Protein AF-A0AAW9AAR2-F1 (afdb_monomer)

Nearest PDB structures (foldseek):
  4bas-assembly1_A  TM=3.003E-01  e=4.298E+00  Trypanosoma brucei brucei TREU927
  6pta-assembly2_B  TM=2.813E-01  e=3.143E+00  Candida albicans SC5314

Sequence (143 aa):
MLFNKYKERLMKEKKIKGCTSINALRRKYEEEVDVLFNRIKKEGFLLPTANNSNIDVIHVYIDRNGNYLYTANGNHRLAFAKVLGIEKIPVKVRARHTNWEEIREDIWTMSKYEVKRLDRKLIEHPDLEDIIKYKMLKEGSIT

Solvent-accessible surface area (backbone atoms only — not comparable to full-atom values): 8617 Å² total; per-residue (Å²): 111,74,66,57,58,48,48,60,42,42,76,74,39,72,57,51,100,90,26,74,44,69,66,56,44,49,51,51,41,55,66,50,52,49,47,48,48,54,46,37,72,74,72,43,83,71,74,60,40,96,92,41,66,83,46,75,65,31,44,31,31,31,39,64,83,66,48,78,42,80,55,100,52,44,65,66,59,55,51,47,32,61,75,71,68,54,90,77,78,77,66,41,80,77,49,63,28,67,65,34,49,50,53,52,53,53,60,67,72,49,52,55,75,55,60,72,68,50,58,65,71,57,71,71,28,79,89,43,42,67,59,53,50,49,41,62,56,64,80,68,74,86,128

Mean predicted aligned error: 6.86 Å

pLDDT: mean 88.41, std 10.29, range [39.19, 98.31]

Organism: NCBI:txid633404

Foldseek 3Di:
DVLVVVVVVLVVVCDDPRDNDSVVVVVCCVVPLVVVLVCCLVPNQDDQDPVRNVRDFFEWEQELVRDTDGDDPCPSVVVSCVVSVPPDGDYDHPYYDPNVVVVLVVLLPDALVVLVVDDPCQLPRPVNVVSNVVRVPPVVPDD

Radius of gyration: 21.19 Å; Cα contacts (8 Å, |Δi|>4): 123; chains: 1; bounding box: 47×31×58 Å

Secondary structure (DSSP, 8-state):
-HHHHHHHHHHHSS-BTTBSSHHHHHHHIIIIIIHHHHHHHHH-PPPPBTTBTT---EEEEE-TTSPEEE-SS-HHHHHHHHHHT-S---EEEEEE-HHHHHHHHHHHHS-HHHHTTS-HHHHT-GGGHHHHHHHHHHTT---

Structure (mmCIF, N/CA/C/O backbone):
data_AF-A0AAW9AAR2-F1
#
_entry.id   AF-A0AAW9AAR2-F1
#
loop_
_atom_site.group_PDB
_atom_site.id
_atom_site.type_symbol
_atom_site.label_atom_id
_atom_site.label_alt_id
_atom_site.label_comp_id
_atom_site.label_asym_id
_atom_site.label_entity_id
_atom_site.la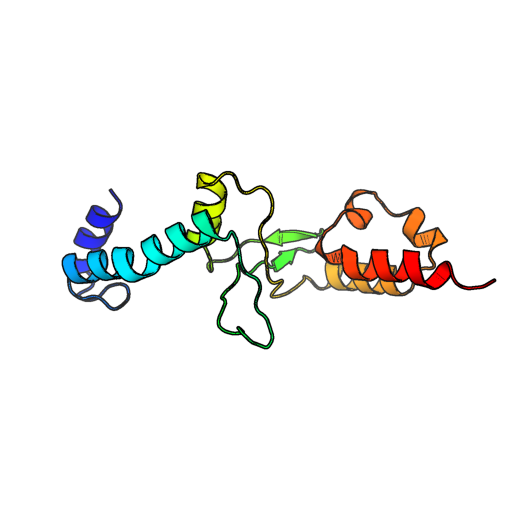bel_seq_id
_atom_site.pdbx_PDB_ins_code
_atom_site.Cartn_x
_atom_site.Cartn_y
_atom_site.Cartn_z
_atom_site.occupancy
_atom_site.B_iso_or_equiv
_atom_site.auth_seq_id
_atom_site.auth_comp_id
_atom_site.auth_asym_id
_atom_site.auth_atom_id
_atom_site.pdbx_PDB_model_num
ATOM 1 N N . MET A 1 1 ? -24.481 -5.970 14.264 1.00 59.41 1 MET A N 1
ATOM 2 C CA . MET A 1 1 ? -23.713 -4.699 14.277 1.00 59.41 1 MET A CA 1
ATOM 3 C C . MET A 1 1 ? -22.371 -4.874 14.991 1.00 59.41 1 MET A C 1
ATOM 5 O O . MET A 1 1 ? -22.315 -5.629 15.954 1.00 59.41 1 MET A O 1
ATOM 9 N N . LEU A 1 2 ? -21.306 -4.194 14.538 1.00 74.75 2 LEU A N 1
ATOM 10 C CA . LEU A 1 2 ? -19.925 -4.293 15.062 1.00 74.75 2 LEU A CA 1
ATOM 11 C C . LEU A 1 2 ? -19.832 -4.120 16.592 1.00 74.75 2 LEU A C 1
ATOM 13 O O . LEU A 1 2 ? -19.197 -4.926 17.269 1.00 74.75 2 LEU A O 1
ATOM 17 N N . PHE A 1 3 ? -20.526 -3.125 17.149 1.00 79.94 3 PHE A N 1
ATOM 18 C CA . PHE A 1 3 ? -20.529 -2.867 18.593 1.00 79.94 3 PHE A CA 1
ATOM 19 C C . PHE A 1 3 ? -21.194 -3.977 19.423 1.00 79.94 3 PHE A C 1
ATOM 21 O O . PHE A 1 3 ? -20.797 -4.179 20.568 1.00 79.94 3 PHE A O 1
ATOM 28 N N . ASN A 1 4 ? -22.119 -4.761 18.856 1.00 81.50 4 ASN A N 1
ATOM 29 C CA . ASN A 1 4 ? -22.702 -5.911 19.562 1.00 81.50 4 ASN A CA 1
ATOM 30 C C . ASN A 1 4 ? -21.650 -7.009 19.767 1.00 81.50 4 ASN A C 1
ATOM 32 O O . ASN A 1 4 ? -21.501 -7.509 20.878 1.00 81.50 4 ASN A O 1
ATOM 36 N N . LYS A 1 5 ? -20.826 -7.281 18.743 1.00 83.19 5 LYS A N 1
ATOM 37 C CA . LYS A 1 5 ? -19.689 -8.212 18.858 1.00 83.19 5 LYS A CA 1
ATOM 38 C C . LYS A 1 5 ? -18.663 -7.734 19.891 1.00 83.19 5 LYS A C 1
ATOM 40 O O . LYS A 1 5 ? -18.114 -8.541 20.635 1.00 83.19 5 LYS A O 1
ATOM 45 N N . TYR A 1 6 ? -18.405 -6.425 19.975 1.00 84.69 6 TYR A N 1
ATOM 46 C CA . TYR A 1 6 ? -17.515 -5.886 21.011 1.00 84.69 6 TYR A CA 1
ATOM 47 C C . TYR A 1 6 ? -18.113 -5.950 22.412 1.00 84.69 6 TYR A C 1
ATOM 49 O O . TYR A 1 6 ? -17.370 -6.196 23.356 1.00 84.69 6 TYR A O 1
ATOM 57 N N . LYS A 1 7 ? -19.431 -5.780 22.560 1.00 82.88 7 LYS A N 1
ATOM 58 C CA . LYS A 1 7 ? -20.120 -5.947 23.844 1.00 82.88 7 LYS A CA 1
ATOM 59 C C . LYS A 1 7 ? -19.995 -7.387 24.348 1.00 82.88 7 LYS A C 1
ATOM 61 O O . LYS A 1 7 ? -19.612 -7.591 25.493 1.00 82.88 7 LYS A O 1
ATOM 66 N N . GLU A 1 8 ? -20.238 -8.369 23.481 1.00 84.75 8 GLU A N 1
ATOM 67 C CA . GLU A 1 8 ? -20.057 -9.794 23.795 1.00 84.75 8 GLU A CA 1
ATOM 68 C C . GLU A 1 8 ? -18.623 -10.117 24.205 1.00 84.75 8 GLU A C 1
ATOM 70 O O . GLU A 1 8 ? -18.397 -10.808 25.198 1.00 84.75 8 GLU A O 1
ATOM 75 N N . ARG A 1 9 ? -17.640 -9.590 23.468 1.00 83.88 9 ARG A N 1
ATOM 76 C CA . ARG A 1 9 ? -16.242 -9.801 23.826 1.00 83.88 9 ARG A CA 1
ATOM 77 C C . ARG A 1 9 ? -15.861 -9.076 25.113 1.00 83.88 9 ARG A C 1
ATOM 79 O O . ARG A 1 9 ? -15.135 -9.671 25.885 1.00 83.88 9 ARG A O 1
ATOM 86 N N . LEU A 1 10 ? -16.336 -7.857 25.386 1.00 85.50 10 LEU A N 1
ATOM 87 C CA . LEU A 1 10 ? -16.020 -7.125 26.628 1.00 85.50 10 LEU A CA 1
ATOM 88 C C . LEU A 1 10 ? -16.528 -7.858 27.877 1.00 85.50 10 LEU A C 1
ATOM 90 O O . LEU A 1 10 ? -15.924 -7.761 28.941 1.00 85.50 10 LEU A O 1
ATOM 94 N N . MET A 1 11 ? -17.626 -8.609 27.743 1.00 80.19 11 MET A N 1
ATOM 95 C CA . MET A 1 11 ? -18.123 -9.472 28.818 1.00 80.19 11 MET A CA 1
ATOM 96 C C . MET A 1 11 ? -17.195 -10.666 29.094 1.00 80.19 11 MET A C 1
ATOM 98 O O . MET A 1 11 ? -17.160 -11.152 30.219 1.00 80.19 11 MET A O 1
ATOM 102 N N . LYS A 1 12 ? -16.429 -11.127 28.095 1.00 84.50 12 LYS A N 1
ATOM 103 C CA . LYS A 1 12 ? -15.468 -12.241 28.218 1.00 84.50 12 LYS A CA 1
ATOM 104 C C . LYS A 1 12 ? -14.060 -11.754 28.574 1.00 84.50 12 LYS A C 1
ATOM 106 O O . LYS A 1 12 ? -13.425 -12.231 29.506 1.00 84.50 12 LYS A O 1
ATOM 111 N N . GLU A 1 13 ? -13.581 -10.784 27.814 1.00 75.62 13 GLU A N 1
ATOM 112 C CA . GLU A 1 13 ? -12.292 -10.122 27.909 1.00 75.62 13 GLU A CA 1
ATOM 113 C C . GLU A 1 13 ? -12.541 -8.770 28.591 1.00 75.62 13 GLU A C 1
ATOM 115 O O . GLU A 1 13 ? -12.977 -7.824 27.940 1.00 75.62 13 GLU A O 1
ATOM 120 N N . LYS A 1 14 ? -12.263 -8.653 29.900 1.00 78.69 14 LYS A N 1
ATOM 121 C CA . LYS A 1 14 ? -12.479 -7.435 30.724 1.00 78.69 14 LYS A CA 1
ATOM 122 C C . LYS A 1 14 ? -11.886 -6.129 30.139 1.00 78.69 14 LYS A C 1
ATOM 124 O O . LYS A 1 14 ? -12.092 -5.051 30.695 1.00 78.69 14 LYS A O 1
ATOM 129 N N . LYS A 1 15 ? -11.114 -6.208 29.049 1.00 84.12 15 LYS A N 1
ATOM 130 C CA . LYS A 1 15 ? -10.505 -5.095 28.321 1.00 84.12 15 LYS A CA 1
ATOM 131 C C . LYS A 1 15 ? -10.367 -5.437 26.834 1.00 84.12 15 LYS A C 1
ATOM 133 O O . LYS A 1 15 ? -9.822 -6.480 26.492 1.00 84.12 15 LYS A O 1
ATOM 138 N N . ILE A 1 16 ? -10.770 -4.523 25.950 1.00 82.56 16 ILE A N 1
ATOM 139 C CA . ILE A 1 16 ? -10.655 -4.662 24.488 1.00 82.56 16 ILE A CA 1
ATOM 140 C C . ILE A 1 16 ? -10.136 -3.371 23.877 1.00 82.56 16 ILE A C 1
ATOM 142 O O . ILE A 1 16 ? -10.667 -2.298 24.146 1.00 82.56 16 ILE A O 1
ATOM 146 N N . LYS A 1 17 ? -9.109 -3.464 23.018 1.00 78.19 17 LYS A N 1
ATOM 147 C CA . LYS A 1 17 ? -8.529 -2.311 22.289 1.00 78.19 17 LYS A CA 1
ATOM 148 C C . LYS A 1 17 ? -8.136 -1.131 23.203 1.00 78.19 17 LYS A C 1
ATOM 150 O O . LYS A 1 17 ? -8.116 0.021 22.769 1.00 78.19 17 LYS A O 1
ATOM 155 N N . GLY A 1 18 ? -7.802 -1.435 24.460 1.00 82.00 18 GLY A N 1
ATOM 156 C CA . GLY A 1 18 ? -7.459 -0.458 25.496 1.00 82.00 18 GLY A CA 1
ATOM 157 C C . GLY A 1 18 ? -8.637 0.006 26.359 1.00 82.00 18 GLY A C 1
ATOM 158 O O . GLY A 1 18 ? -8.400 0.562 27.425 1.00 82.00 18 GLY A O 1
ATOM 159 N N . CYS A 1 19 ? -9.878 -0.271 25.961 1.00 85.88 19 CYS A N 1
ATOM 160 C CA . CYS A 1 19 ? -11.093 0.181 26.634 1.00 85.88 19 CYS A CA 1
ATOM 161 C C . CYS A 1 19 ? -11.699 -0.924 27.513 1.00 85.88 19 CYS A C 1
ATOM 163 O O . CYS A 1 19 ? -11.663 -2.101 27.159 1.00 85.88 19 CYS A O 1
ATOM 165 N N . THR A 1 20 ? -12.297 -0.539 28.639 1.00 87.69 20 THR A N 1
ATOM 166 C CA . THR A 1 20 ? -12.988 -1.444 29.581 1.00 87.69 20 THR A CA 1
ATOM 167 C C . THR A 1 20 ? -14.511 -1.354 29.491 1.00 87.69 20 THR A C 1
ATOM 169 O O . THR A 1 20 ? -15.217 -2.134 30.120 1.00 87.69 20 THR A O 1
ATOM 172 N N . SER A 1 21 ? -15.044 -0.417 28.703 1.00 88.44 21 SER A N 1
ATOM 173 C CA . SER A 1 21 ? -16.483 -0.242 28.513 1.00 88.44 21 SER A CA 1
ATOM 174 C C . SER A 1 21 ? -16.831 0.031 27.056 1.00 88.44 21 SER A C 1
ATOM 176 O O . SER A 1 21 ? -16.018 0.540 26.278 1.00 88.44 21 SER A O 1
ATOM 178 N N . ILE A 1 22 ? -18.078 -0.276 26.693 1.00 87.12 22 ILE A N 1
ATOM 179 C CA . ILE A 1 22 ? -18.591 -0.032 25.343 1.00 87.12 22 ILE A CA 1
ATOM 180 C C . ILE A 1 22 ? -18.654 1.466 25.017 1.00 87.12 22 ILE A C 1
ATOM 182 O O . ILE A 1 22 ? -18.389 1.853 23.885 1.00 87.12 22 ILE A O 1
ATOM 186 N N . ASN A 1 23 ? -18.946 2.311 26.012 1.00 88.75 23 ASN A N 1
ATOM 187 C CA . ASN A 1 23 ? -18.990 3.764 25.842 1.00 88.75 23 ASN A CA 1
ATOM 188 C C . ASN A 1 23 ? -17.589 4.340 25.616 1.00 88.75 23 ASN A C 1
ATOM 190 O O . ASN A 1 23 ? -17.416 5.175 24.735 1.00 88.75 23 ASN A O 1
ATOM 194 N N . ALA A 1 24 ? -16.580 3.855 26.350 1.00 87.88 24 ALA A N 1
ATOM 195 C CA . ALA A 1 24 ? -15.194 4.255 26.117 1.00 87.88 24 ALA A CA 1
ATOM 196 C C . ALA A 1 24 ? -14.711 3.820 24.726 1.00 87.88 24 ALA A C 1
ATOM 198 O O . ALA A 1 24 ? -14.041 4.591 24.047 1.00 87.88 24 ALA A O 1
ATOM 199 N N . LEU A 1 25 ? -15.093 2.615 24.286 1.00 87.69 25 LEU A N 1
ATOM 200 C CA . LEU A 1 25 ? -14.774 2.141 22.943 1.00 87.69 25 LEU A CA 1
ATOM 201 C C . LEU A 1 25 ? -15.456 2.991 21.866 1.00 87.69 25 LEU A C 1
ATOM 203 O O . LEU A 1 25 ? -14.812 3.339 20.887 1.00 87.69 25 LEU A O 1
ATOM 207 N N . ARG A 1 26 ? -16.735 3.341 22.042 1.00 88.69 26 ARG A N 1
ATOM 208 C CA . ARG A 1 26 ? -17.471 4.186 21.092 1.00 88.69 26 ARG A CA 1
ATOM 209 C C . ARG A 1 26 ? -16.817 5.556 20.937 1.00 88.69 26 ARG A C 1
ATOM 211 O O . ARG A 1 26 ? -16.479 5.921 19.821 1.00 88.69 26 ARG A O 1
ATOM 218 N N . ARG A 1 27 ? -16.545 6.234 22.055 1.00 90.25 27 ARG A N 1
ATOM 219 C CA . ARG A 1 27 ? -15.868 7.536 22.063 1.00 90.25 27 ARG A CA 1
ATOM 220 C C . ARG A 1 27 ? -14.515 7.482 21.354 1.00 90.25 27 ARG A C 1
ATOM 222 O O . ARG A 1 27 ? -14.226 8.332 20.530 1.00 90.25 27 ARG A O 1
ATOM 229 N N . LYS A 1 28 ? -13.728 6.426 21.587 1.00 87.94 28 LYS A N 1
ATOM 230 C CA . LYS A 1 28 ? -12.464 6.216 20.868 1.00 87.94 28 LYS A CA 1
ATOM 231 C C . LYS A 1 28 ? -12.657 6.127 19.347 1.00 87.94 28 LYS A C 1
ATOM 233 O O . LYS A 1 28 ? -11.849 6.655 18.596 1.00 87.94 28 LYS A O 1
ATOM 238 N N . TYR A 1 29 ? -13.705 5.448 18.881 1.00 89.62 29 TYR A N 1
ATOM 239 C CA . TYR A 1 29 ? -14.009 5.380 17.448 1.00 89.62 29 TYR A CA 1
ATOM 240 C C . TYR A 1 29 ? -14.432 6.745 16.890 1.00 89.62 29 TYR A C 1
ATOM 242 O O . TYR A 1 29 ? -13.936 7.134 15.839 1.00 89.62 29 TYR A O 1
ATOM 250 N N . GLU A 1 30 ? -15.278 7.484 17.602 1.00 90.31 30 GLU A N 1
ATOM 251 C CA . GLU A 1 30 ? -15.698 8.834 17.201 1.00 90.31 30 GLU A CA 1
ATOM 252 C C . GLU A 1 30 ? -14.494 9.798 17.131 1.00 90.31 30 GLU A C 1
ATOM 254 O O . GLU A 1 30 ? -14.332 10.538 16.163 1.00 90.31 30 GLU A O 1
ATOM 259 N N . GLU A 1 31 ? -13.593 9.746 18.114 1.00 91.50 31 GLU A N 1
ATOM 260 C CA . GLU A 1 31 ? -12.437 10.648 18.215 1.00 91.50 31 GLU A CA 1
ATOM 261 C C . GLU A 1 31 ? -11.277 10.275 17.275 1.00 91.50 31 GLU A C 1
ATOM 263 O O . GLU A 1 31 ? -10.558 11.157 16.809 1.00 91.50 31 GLU A O 1
ATOM 268 N N . GLU A 1 32 ? -11.072 8.989 16.972 1.00 89.75 32 GLU A N 1
ATOM 269 C CA . GLU A 1 32 ? -9.950 8.542 16.132 1.00 89.75 32 GLU A CA 1
ATOM 270 C C . GLU A 1 32 ? -10.391 8.178 14.707 1.00 89.75 32 GLU A C 1
ATOM 272 O O . GLU A 1 32 ? -9.803 8.630 13.722 1.00 89.75 32 GLU A O 1
ATOM 277 N N . VAL A 1 33 ? -11.413 7.330 14.580 1.00 90.50 33 VAL A N 1
ATOM 278 C CA . 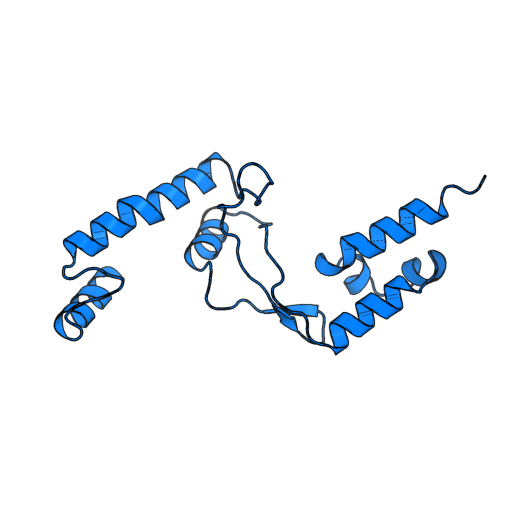VAL A 1 33 ? -11.802 6.697 13.311 1.00 90.50 33 VAL A CA 1
ATOM 279 C C . VAL A 1 33 ? -12.630 7.658 12.461 1.00 90.50 33 VAL A C 1
ATOM 281 O O . VAL A 1 33 ? -12.322 7.822 11.278 1.00 90.50 33 VAL A O 1
ATOM 284 N N . ASP A 1 34 ? -13.615 8.340 13.048 1.00 93.06 34 ASP A N 1
ATOM 285 C CA . ASP A 1 34 ? -14.470 9.280 12.310 1.00 93.06 34 ASP A CA 1
ATOM 286 C C . ASP A 1 34 ? -13.715 10.564 11.951 1.00 93.06 34 ASP A C 1
ATOM 288 O O . ASP A 1 34 ? -13.839 11.072 10.833 1.00 93.06 34 ASP A O 1
ATOM 292 N N . VAL A 1 35 ? -12.859 11.061 12.850 1.00 92.94 35 VAL A N 1
ATOM 293 C CA . VAL A 1 35 ? -11.950 12.180 12.552 1.00 92.94 35 VAL A CA 1
ATOM 294 C C . VAL A 1 35 ? -11.031 11.831 11.380 1.00 92.94 35 VAL A C 1
ATOM 296 O O . VAL A 1 35 ? -10.896 12.623 10.443 1.00 92.94 35 VAL A O 1
ATOM 299 N N . LEU A 1 36 ? -10.443 10.628 11.373 1.00 92.00 36 LEU A N 1
ATOM 300 C CA . LEU A 1 36 ? -9.610 10.168 10.262 1.00 92.00 36 LEU A CA 1
ATOM 301 C C . LEU A 1 36 ? -10.403 10.054 8.954 1.00 92.00 36 LEU A C 1
ATOM 303 O O . LEU A 1 36 ? -9.900 10.469 7.908 1.00 92.00 36 LEU A O 1
ATOM 307 N N . PHE A 1 37 ? -11.622 9.510 9.000 1.00 94.81 37 PHE A N 1
ATOM 308 C CA . PHE A 1 37 ? -12.496 9.411 7.832 1.00 94.81 37 PHE A CA 1
ATOM 309 C C . PHE A 1 37 ? -12.810 10.790 7.250 1.00 94.81 37 PHE A C 1
ATOM 311 O O . PHE A 1 37 ? -12.616 11.006 6.056 1.00 94.81 37 PHE A O 1
ATOM 318 N N . ASN A 1 38 ? -13.237 11.737 8.088 1.00 95.25 38 ASN A N 1
ATOM 319 C CA . ASN A 1 38 ? -13.580 13.088 7.651 1.00 95.25 38 ASN A CA 1
ATOM 320 C C . ASN A 1 38 ? -12.371 13.829 7.077 1.00 95.25 38 ASN A C 1
ATOM 322 O O . ASN A 1 38 ? -12.503 14.521 6.066 1.00 95.25 38 ASN A O 1
ATOM 326 N N . ARG A 1 39 ? -11.181 13.633 7.658 1.00 93.00 39 ARG A N 1
ATOM 327 C CA . ARG A 1 39 ? -9.941 14.170 7.093 1.00 93.00 39 ARG A CA 1
ATOM 328 C C . ARG A 1 39 ? -9.657 13.585 5.711 1.00 93.00 39 ARG A C 1
ATOM 330 O O . ARG A 1 39 ? -9.463 14.349 4.777 1.00 93.00 39 ARG A O 1
ATOM 337 N N . ILE A 1 40 ? -9.698 12.258 5.551 1.00 93.62 40 ILE A N 1
ATOM 338 C CA . ILE A 1 40 ? -9.463 11.609 4.246 1.00 93.62 40 ILE A CA 1
ATOM 339 C C . ILE A 1 40 ? -10.528 12.015 3.222 1.00 93.62 40 ILE A C 1
ATOM 341 O O . ILE A 1 40 ? -10.213 12.220 2.056 1.00 93.62 40 ILE A O 1
ATOM 345 N N . LYS A 1 41 ? -11.781 12.190 3.646 1.00 95.38 41 LYS A N 1
ATOM 346 C CA . LYS A 1 41 ? -12.861 12.681 2.786 1.00 95.38 41 LYS A CA 1
ATOM 347 C C . LYS A 1 41 ? -12.599 14.100 2.272 1.00 95.38 41 LYS A C 1
ATOM 349 O O . LYS A 1 41 ? -12.937 14.393 1.132 1.00 95.38 41 LYS A O 1
ATOM 354 N N . LYS A 1 42 ? -12.038 14.977 3.108 1.00 94.56 42 LYS A N 1
ATOM 355 C CA . LYS A 1 42 ? -11.788 16.385 2.769 1.00 94.56 42 LYS A CA 1
ATOM 356 C C . LYS A 1 42 ? -10.479 16.592 2.002 1.00 94.56 42 LYS A C 1
ATOM 358 O O . LYS A 1 42 ? -10.441 17.384 1.070 1.00 94.56 42 LYS A O 1
ATOM 363 N N . GLU A 1 43 ? -9.416 15.921 2.425 1.00 91.00 43 GLU A N 1
ATOM 364 C CA . GLU A 1 43 ? -8.033 16.191 1.999 1.00 91.00 43 GLU A CA 1
ATOM 365 C C . GLU A 1 43 ? -7.430 15.047 1.172 1.00 91.00 43 GLU A C 1
ATOM 367 O O . GLU A 1 43 ? -6.337 15.179 0.628 1.00 91.00 43 GLU A O 1
ATOM 372 N N . GLY A 1 44 ? -8.122 13.911 1.073 1.00 91.12 44 GLY A N 1
ATOM 373 C CA . GLY A 1 44 ? -7.577 12.695 0.488 1.00 91.12 44 GLY A CA 1
ATOM 374 C C . GLY A 1 44 ? -6.559 12.006 1.399 1.00 91.12 44 GLY A C 1
ATOM 375 O O . GLY A 1 44 ? -6.477 12.228 2.611 1.00 91.12 44 GLY A O 1
ATOM 376 N N . PHE A 1 45 ? -5.777 11.107 0.807 1.00 90.94 45 PHE A N 1
ATOM 377 C CA . PHE A 1 45 ? -4.693 10.441 1.514 1.00 90.94 45 PHE A CA 1
ATOM 378 C C . PHE A 1 45 ? -3.425 11.287 1.489 1.00 90.94 45 PHE A C 1
ATOM 380 O O . PHE A 1 45 ? -2.873 11.561 0.428 1.00 90.94 45 PHE A O 1
ATOM 387 N N . LEU A 1 46 ? -2.921 11.618 2.673 1.00 85.69 46 LEU A N 1
ATOM 388 C CA . LEU A 1 46 ? -1.636 12.288 2.822 1.00 85.69 46 LEU A CA 1
ATOM 389 C C . LEU A 1 46 ? -0.486 11.271 2.820 1.00 85.69 46 LEU A C 1
ATOM 391 O O . LEU A 1 46 ? -0.636 10.141 3.295 1.00 85.69 46 LEU A O 1
ATOM 395 N N . LEU A 1 47 ? 0.668 11.701 2.311 1.00 83.38 47 LEU A N 1
ATOM 396 C CA . LEU A 1 47 ? 1.931 10.970 2.377 1.00 83.38 47 LEU A CA 1
ATOM 397 C C . LEU A 1 47 ? 2.781 11.468 3.556 1.00 83.38 47 LEU A C 1
ATOM 399 O O . LEU A 1 47 ? 2.721 12.656 3.882 1.00 83.38 47 LEU A O 1
ATOM 403 N N . PRO A 1 48 ? 3.604 10.602 4.172 1.00 82.31 48 PRO A N 1
ATOM 404 C CA . PRO A 1 48 ? 4.590 11.041 5.146 1.00 82.31 48 PRO A CA 1
ATOM 405 C C . PRO A 1 48 ? 5.581 11.990 4.471 1.00 82.31 48 PRO A C 1
ATOM 407 O O . PRO A 1 48 ? 6.119 11.683 3.408 1.00 82.31 48 PRO A O 1
ATOM 410 N N . THR A 1 49 ? 5.839 13.133 5.099 1.00 82.19 49 THR A N 1
ATOM 411 C CA . THR A 1 49 ? 6.847 14.104 4.645 1.00 82.19 49 THR A CA 1
ATOM 412 C C . THR A 1 49 ? 7.852 14.371 5.759 1.00 82.19 49 THR A C 1
ATOM 414 O O . THR A 1 49 ? 7.604 14.013 6.910 1.00 82.19 49 THR A O 1
ATOM 417 N N . ALA A 1 50 ? 8.973 15.033 5.450 1.00 79.56 50 ALA A N 1
ATOM 418 C CA . ALA A 1 50 ? 9.944 15.443 6.471 1.00 79.56 50 ALA A CA 1
ATOM 419 C C . ALA A 1 50 ? 9.293 16.281 7.592 1.00 79.56 50 ALA A C 1
ATOM 421 O O . ALA A 1 50 ? 9.617 16.109 8.762 1.00 79.56 50 ALA A O 1
ATOM 422 N N . ASN A 1 51 ? 8.311 17.116 7.236 1.00 82.06 51 ASN A N 1
ATOM 423 C CA . ASN A 1 51 ? 7.579 17.969 8.174 1.00 82.06 51 ASN A CA 1
ATOM 424 C C . ASN A 1 51 ? 6.394 17.257 8.848 1.00 82.06 51 ASN A C 1
ATOM 426 O O . ASN A 1 51 ? 5.805 17.794 9.782 1.00 82.06 51 ASN A O 1
ATOM 430 N N . ASN A 1 52 ? 6.004 16.073 8.368 1.00 78.62 52 ASN A N 1
ATOM 431 C CA . ASN A 1 52 ? 4.882 15.312 8.908 1.00 78.62 52 ASN A CA 1
ATOM 432 C C . ASN A 1 52 ? 5.114 13.800 8.762 1.00 78.62 52 ASN A C 1
ATOM 434 O O . ASN A 1 52 ? 4.475 13.110 7.964 1.00 78.62 52 ASN A O 1
ATOM 438 N N . SER A 1 53 ? 6.069 13.290 9.539 1.00 78.44 53 SER A N 1
ATOM 439 C CA . SER A 1 53 ? 6.476 11.880 9.540 1.00 78.44 53 SER A CA 1
ATOM 440 C C . SER A 1 53 ? 5.485 10.958 10.260 1.00 78.44 53 SER A C 1
ATOM 442 O O . SER A 1 53 ? 5.501 9.749 10.040 1.00 78.44 53 SER A O 1
ATOM 444 N N . ASN A 1 54 ? 4.585 11.521 11.074 1.00 79.44 54 ASN A N 1
ATOM 445 C CA . ASN A 1 54 ? 3.579 10.784 11.846 1.00 79.44 54 ASN A CA 1
ATOM 446 C C . ASN A 1 54 ? 2.363 10.343 11.014 1.00 79.44 54 ASN A C 1
ATOM 448 O O . ASN A 1 54 ? 1.445 9.707 11.540 1.00 79.44 54 ASN A O 1
ATOM 452 N N . ILE A 1 55 ? 2.319 10.669 9.720 1.00 80.69 55 ILE A N 1
ATOM 453 C CA . ILE A 1 55 ? 1.283 10.149 8.831 1.00 80.69 55 ILE A CA 1
ATOM 454 C C . ILE A 1 55 ? 1.522 8.653 8.633 1.00 80.69 55 ILE A C 1
ATOM 456 O O . ILE A 1 55 ? 2.421 8.233 7.914 1.00 80.69 55 ILE A O 1
ATOM 460 N N . ASP A 1 56 ? 0.674 7.839 9.253 1.00 83.56 56 ASP A N 1
ATOM 461 C CA . ASP A 1 56 ? 0.647 6.408 8.962 1.00 83.56 56 ASP A CA 1
ATOM 462 C C . ASP A 1 56 ? 0.150 6.171 7.524 1.00 83.56 56 ASP A C 1
ATOM 464 O O . ASP A 1 56 ? -0.663 6.943 7.008 1.00 83.56 56 ASP A O 1
ATOM 468 N N . VAL A 1 57 ? 0.612 5.110 6.871 1.00 87.12 57 VAL A N 1
ATOM 469 C CA . VAL A 1 57 ? 0.205 4.718 5.513 1.00 87.12 57 VAL A CA 1
ATOM 470 C C . VAL A 1 57 ? -0.093 3.231 5.474 1.00 87.12 57 V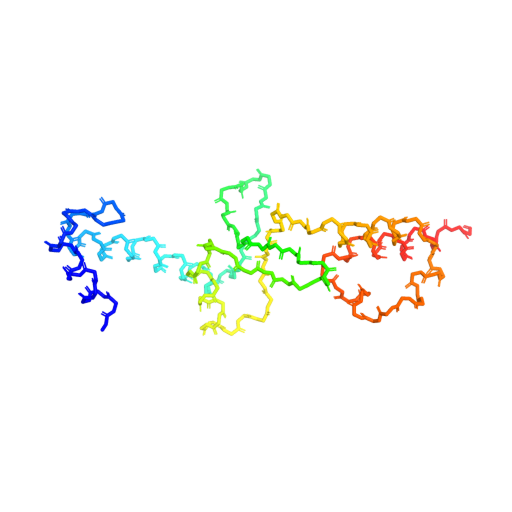AL A C 1
ATOM 472 O O . VAL A 1 57 ? 0.364 2.459 6.311 1.00 87.12 57 VAL A O 1
ATOM 475 N N . ILE A 1 58 ? -0.886 2.814 4.491 1.00 90.06 58 ILE A N 1
ATOM 476 C CA . ILE A 1 58 ? -1.181 1.395 4.320 1.00 90.06 58 ILE A CA 1
ATOM 477 C C . ILE A 1 58 ? 0.112 0.656 3.971 1.00 90.06 58 ILE A C 1
ATOM 479 O O . ILE A 1 58 ? 0.857 1.068 3.084 1.00 90.06 58 ILE A O 1
ATOM 483 N N . HIS A 1 59 ? 0.374 -0.444 4.668 1.00 91.25 59 HIS A N 1
ATOM 484 C CA . HIS A 1 59 ? 1.507 -1.308 4.375 1.00 91.25 59 HIS A CA 1
ATOM 485 C C . HIS A 1 59 ? 1.107 -2.407 3.399 1.00 91.25 59 HIS A C 1
ATOM 487 O O . HIS A 1 59 ? 0.076 -3.057 3.577 1.00 91.25 59 HIS A O 1
ATOM 493 N N . VAL A 1 60 ? 1.958 -2.637 2.406 1.00 93.62 60 VAL A N 1
ATOM 494 C CA . VAL A 1 60 ? 1.823 -3.746 1.462 1.00 93.62 60 VAL A CA 1
ATOM 495 C C . VAL A 1 60 ? 3.130 -4.514 1.368 1.00 93.62 60 VAL A C 1
ATOM 497 O O . VAL A 1 60 ? 4.203 -4.005 1.694 1.00 93.62 60 VAL A O 1
ATOM 500 N N . TYR A 1 61 ? 3.021 -5.754 0.931 1.00 95.56 61 TYR A N 1
ATOM 501 C CA . TYR A 1 61 ? 4.136 -6.632 0.618 1.00 95.56 61 TYR A CA 1
ATOM 502 C C . TYR A 1 61 ? 3.997 -7.016 -0.848 1.00 95.56 61 TYR A C 1
ATOM 504 O O . TYR A 1 61 ? 2.892 -6.961 -1.384 1.00 95.56 61 TYR A O 1
ATOM 512 N N . ILE A 1 62 ? 5.093 -7.376 -1.498 1.00 97.31 62 ILE A N 1
ATOM 513 C CA . ILE A 1 62 ? 5.059 -7.793 -2.900 1.00 97.31 62 ILE A CA 1
ATOM 514 C C . ILE A 1 62 ? 5.499 -9.248 -2.970 1.00 97.31 62 ILE A C 1
ATOM 516 O O . ILE A 1 62 ? 6.553 -9.601 -2.435 1.00 97.31 62 ILE A O 1
ATOM 520 N N . ASP A 1 63 ? 4.657 -10.097 -3.557 1.00 97.25 63 ASP A N 1
ATOM 521 C CA . ASP A 1 63 ? 4.970 -11.510 -3.748 1.00 97.25 63 ASP A CA 1
ATOM 522 C C . ASP A 1 63 ? 5.988 -11.726 -4.883 1.00 97.25 63 ASP A C 1
ATOM 524 O O . ASP A 1 63 ? 6.436 -10.788 -5.538 1.00 97.25 63 ASP A O 1
ATOM 528 N N . ARG A 1 64 ? 6.356 -12.988 -5.131 1.00 97.31 64 ARG A N 1
ATOM 529 C CA . ARG A 1 64 ? 7.332 -13.364 -6.168 1.00 97.31 64 ARG A CA 1
ATOM 530 C C . ARG A 1 64 ? 6.935 -12.966 -7.600 1.00 97.31 64 ARG A C 1
ATOM 532 O O . ARG A 1 64 ? 7.782 -13.009 -8.478 1.00 97.31 64 ARG A O 1
ATOM 539 N N . ASN A 1 65 ? 5.663 -12.643 -7.832 1.00 95.94 65 ASN A N 1
ATOM 540 C CA . ASN A 1 65 ? 5.086 -12.333 -9.139 1.00 95.94 65 ASN A CA 1
ATOM 541 C C . ASN A 1 65 ? 4.696 -10.849 -9.273 1.00 95.94 65 ASN A C 1
ATOM 543 O O . ASN A 1 65 ? 4.083 -10.479 -10.273 1.00 95.94 65 ASN A O 1
ATOM 547 N N . GLY A 1 66 ? 4.981 -10.016 -8.268 1.00 95.62 66 GLY A N 1
ATOM 548 C CA . GLY A 1 66 ? 4.589 -8.606 -8.267 1.00 95.62 66 GLY A CA 1
ATOM 549 C C . GLY A 1 66 ? 3.209 -8.335 -7.675 1.00 95.62 66 GLY A C 1
ATOM 550 O O . GLY A 1 66 ? 2.767 -7.193 -7.639 1.00 95.62 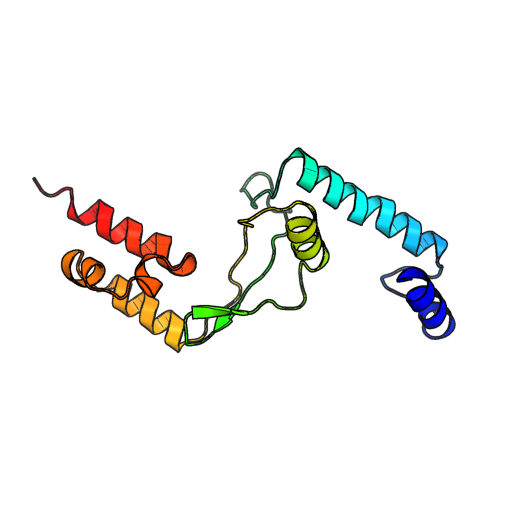66 GLY A O 1
ATOM 551 N N . ASN A 1 67 ? 2.491 -9.338 -7.166 1.00 96.25 67 ASN A N 1
ATOM 552 C CA . ASN A 1 67 ? 1.175 -9.077 -6.588 1.00 96.25 67 ASN A CA 1
ATOM 553 C C . ASN A 1 67 ? 1.305 -8.396 -5.224 1.00 96.25 67 ASN A C 1
ATOM 555 O O . ASN A 1 67 ? 2.084 -8.819 -4.363 1.00 96.25 67 ASN A O 1
ATOM 559 N N . TYR A 1 68 ? 0.467 -7.386 -4.993 1.00 93.94 68 TYR A N 1
ATOM 560 C CA . TYR A 1 68 ? 0.357 -6.743 -3.691 1.00 93.94 68 TYR A CA 1
ATOM 561 C C . TYR A 1 68 ? -0.366 -7.642 -2.689 1.00 93.94 68 TYR A C 1
ATOM 563 O O . TYR A 1 68 ? -1.536 -7.990 -2.849 1.00 93.94 68 TYR A O 1
ATOM 571 N N . LEU A 1 69 ? 0.319 -7.945 -1.595 1.00 93.00 69 LEU A N 1
ATOM 572 C CA . LEU A 1 69 ? -0.229 -8.613 -0.428 1.00 93.00 69 LEU A CA 1
ATOM 573 C C . LEU A 1 69 ? -0.540 -7.569 0.643 1.00 93.00 69 LEU A C 1
ATOM 575 O O . LEU A 1 69 ? 0.341 -6.871 1.156 1.00 93.00 69 LEU A O 1
ATOM 579 N N . TYR A 1 70 ? -1.818 -7.475 0.992 1.00 87.31 70 TYR A N 1
ATOM 580 C CA . TYR A 1 70 ? -2.292 -6.613 2.062 1.00 87.31 70 TYR A CA 1
ATOM 581 C C . TYR A 1 70 ? -2.234 -7.349 3.406 1.00 87.31 70 TYR A C 1
ATOM 583 O O . TYR A 1 70 ? -2.850 -8.403 3.568 1.00 87.31 70 TYR A O 1
ATOM 591 N N . THR A 1 71 ? -1.509 -6.795 4.381 1.00 75.00 71 THR A N 1
ATOM 592 C CA . THR A 1 71 ? -1.412 -7.359 5.739 1.00 75.00 71 THR A CA 1
ATOM 593 C C . THR A 1 71 ? -2.071 -6.433 6.762 1.00 75.00 71 THR A C 1
ATOM 595 O O . THR A 1 71 ? -2.485 -5.328 6.431 1.00 75.00 71 THR A O 1
ATOM 598 N N . ALA A 1 72 ? -2.236 -6.901 8.005 1.00 66.31 72 ALA A N 1
ATOM 599 C CA . ALA A 1 72 ? -3.239 -6.456 8.985 1.00 66.31 72 ALA A CA 1
ATOM 600 C C . ALA A 1 72 ? -3.243 -4.970 9.448 1.00 66.31 72 ALA A C 1
ATOM 602 O O . ALA A 1 72 ? -3.962 -4.636 10.392 1.00 66.31 72 ALA A O 1
ATOM 603 N N . ASN A 1 73 ? -2.532 -4.053 8.790 1.00 76.88 73 ASN A N 1
ATOM 604 C CA . ASN A 1 73 ? -2.459 -2.633 9.133 1.00 76.88 73 ASN A CA 1
ATOM 605 C C . ASN A 1 73 ? -3.104 -1.742 8.058 1.00 76.88 73 ASN A C 1
ATOM 607 O O . ASN A 1 73 ? -2.866 -1.894 6.864 1.00 76.88 73 ASN A O 1
ATOM 611 N N . GLY A 1 74 ? -3.944 -0.794 8.486 1.00 83.38 74 GLY A N 1
ATOM 612 C CA . GLY A 1 74 ? -4.647 0.133 7.587 1.00 83.38 74 GLY A CA 1
ATOM 613 C C . GLY A 1 74 ? -6.057 -0.294 7.156 1.00 83.38 74 GLY A C 1
ATOM 614 O O . GLY A 1 74 ? -6.580 0.267 6.199 1.00 83.38 74 GLY A O 1
ATOM 615 N N . ASN A 1 75 ? -6.698 -1.239 7.858 1.00 88.12 75 ASN A N 1
ATOM 616 C CA . ASN A 1 75 ? -8.010 -1.783 7.462 1.00 88.12 75 ASN A CA 1
ATOM 617 C C . ASN A 1 75 ? -9.077 -0.688 7.334 1.00 88.12 75 ASN A C 1
ATOM 619 O O . ASN A 1 75 ? -9.830 -0.658 6.364 1.00 88.12 75 ASN A O 1
ATOM 623 N N . HIS A 1 76 ? -9.103 0.246 8.291 1.00 89.81 76 HIS A N 1
ATOM 624 C CA . HIS A 1 76 ? -9.996 1.404 8.245 1.00 89.81 76 HIS A CA 1
ATOM 625 C C . HIS A 1 76 ? -9.727 2.266 7.015 1.00 89.81 76 HIS A C 1
ATOM 627 O O . HIS A 1 76 ? -10.643 2.559 6.264 1.00 89.81 76 HIS A O 1
ATOM 633 N N . ARG A 1 77 ? -8.459 2.593 6.757 1.00 92.12 77 ARG A N 1
ATOM 634 C CA . ARG A 1 77 ? -8.038 3.393 5.604 1.00 92.12 77 ARG A CA 1
ATOM 635 C C . ARG A 1 77 ? -8.436 2.744 4.278 1.00 92.12 77 ARG A C 1
ATOM 637 O O . ARG A 1 77 ? -9.010 3.415 3.430 1.00 92.12 77 ARG A O 1
ATOM 644 N N . LEU A 1 78 ? -8.208 1.442 4.119 1.00 91.69 78 LEU A N 1
ATOM 645 C CA . LEU A 1 78 ? -8.621 0.719 2.916 1.00 91.69 78 LEU A CA 1
ATOM 646 C C . LEU A 1 78 ? -10.150 0.700 2.763 1.00 91.69 78 LEU A C 1
ATOM 648 O O . LEU A 1 78 ? -10.663 0.887 1.663 1.00 91.69 78 LEU A O 1
ATOM 652 N N . ALA A 1 79 ? -10.889 0.508 3.859 1.00 92.38 79 ALA A N 1
ATOM 653 C CA . ALA A 1 79 ? -12.348 0.581 3.842 1.00 92.38 79 ALA A CA 1
ATOM 654 C C . ALA A 1 79 ? -12.845 1.987 3.468 1.00 92.38 79 ALA A C 1
ATOM 656 O O . ALA A 1 79 ? -13.769 2.114 2.670 1.00 92.38 79 ALA A O 1
ATOM 657 N N . PHE A 1 80 ? -12.205 3.039 3.982 1.00 94.56 80 PHE A N 1
ATOM 658 C CA . PHE A 1 80 ? -12.536 4.423 3.650 1.00 94.56 80 PHE A CA 1
ATOM 659 C C . PHE A 1 80 ? -12.305 4.717 2.177 1.00 94.56 80 PHE A C 1
ATOM 661 O O . PHE A 1 80 ? -13.188 5.278 1.544 1.00 94.56 80 PHE A O 1
ATOM 668 N N . ALA A 1 81 ? -11.172 4.284 1.616 1.00 94.12 81 ALA A N 1
ATOM 669 C CA . ALA A 1 81 ? -10.893 4.434 0.191 1.00 94.12 81 ALA A CA 1
ATOM 670 C C . ALA A 1 81 ? -12.000 3.812 -0.670 1.00 94.12 81 ALA A C 1
ATOM 672 O O . ALA A 1 81 ? -12.506 4.460 -1.580 1.00 94.12 81 ALA A O 1
ATOM 673 N N . LYS A 1 82 ? -12.437 2.594 -0.318 1.00 93.88 82 LYS A N 1
ATOM 674 C CA . LYS A 1 82 ? -13.534 1.900 -1.007 1.00 93.88 82 LYS A CA 1
ATOM 675 C C . LYS A 1 82 ? -14.859 2.655 -0.906 1.00 93.88 82 LYS A C 1
ATOM 677 O O . LYS A 1 82 ? -15.534 2.817 -1.913 1.00 93.88 82 LYS A O 1
ATOM 682 N N . VAL A 1 83 ? -15.226 3.121 0.289 1.00 96.12 83 VAL A N 1
ATOM 683 C CA . VAL A 1 83 ? -16.482 3.864 0.515 1.00 96.12 83 VAL A CA 1
ATOM 684 C C . VAL A 1 83 ? -16.472 5.224 -0.186 1.00 96.12 83 VAL A C 1
ATOM 686 O O . VAL A 1 83 ? -17.502 5.658 -0.687 1.00 96.12 83 VAL A O 1
ATOM 689 N N . LEU A 1 84 ? -15.320 5.892 -0.227 1.00 95.50 84 LEU A N 1
ATOM 690 C CA . LEU A 1 84 ? -15.146 7.198 -0.864 1.00 95.50 84 LEU A CA 1
ATOM 691 C C . LEU A 1 84 ? -14.918 7.114 -2.382 1.00 9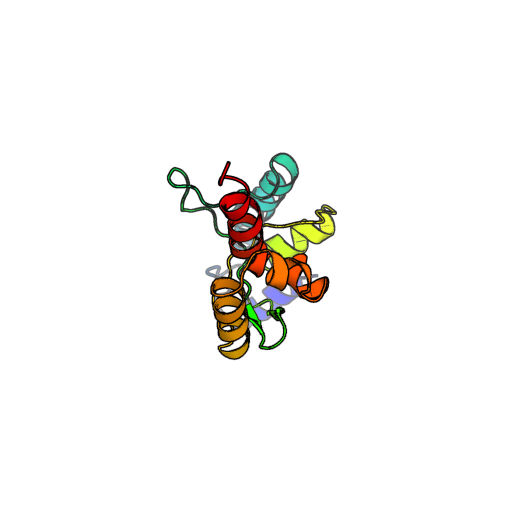5.50 84 LEU A C 1
ATOM 693 O O . LEU A 1 84 ? -14.836 8.156 -3.022 1.00 95.50 84 LEU A O 1
ATOM 697 N N . GLY A 1 85 ? -14.803 5.912 -2.958 1.00 95.06 85 GLY A N 1
ATOM 698 C CA . GLY A 1 85 ? -14.543 5.732 -4.390 1.00 95.06 85 GLY A CA 1
ATOM 699 C C . GLY A 1 85 ? -13.147 6.184 -4.831 1.00 95.06 85 GLY A C 1
ATOM 700 O O . GLY A 1 85 ? -12.963 6.601 -5.968 1.00 95.06 85 GLY A O 1
ATOM 701 N N . ILE A 1 86 ? -12.157 6.139 -3.936 1.00 93.94 86 ILE A N 1
ATOM 702 C CA . ILE A 1 86 ? -10.782 6.550 -4.241 1.00 93.94 86 ILE A CA 1
ATOM 703 C C . ILE A 1 86 ? -10.071 5.413 -4.985 1.00 93.94 86 ILE A C 1
ATOM 705 O O . ILE A 1 86 ? -9.818 4.354 -4.409 1.00 93.94 86 ILE A O 1
ATOM 709 N N . GLU A 1 87 ? -9.715 5.648 -6.249 1.00 91.38 87 GLU A N 1
ATOM 710 C CA . GLU A 1 87 ? -9.110 4.633 -7.127 1.00 91.38 87 GLU A CA 1
ATOM 711 C C . GLU A 1 87 ? -7.653 4.301 -6.782 1.00 91.38 87 GLU A C 1
ATOM 713 O O . GLU A 1 87 ? -7.213 3.163 -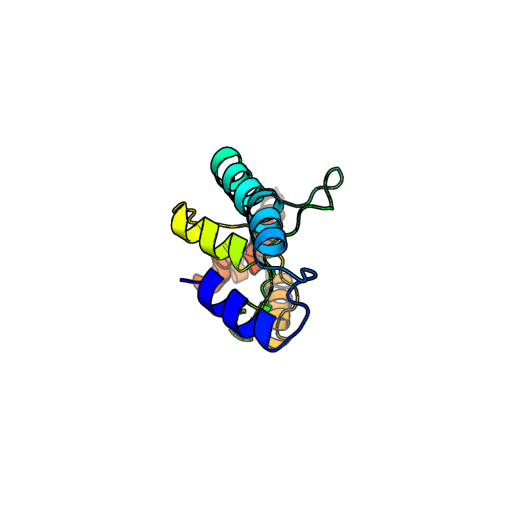6.946 1.00 91.38 87 GLU A O 1
ATOM 718 N N . LYS A 1 88 ? -6.886 5.292 -6.312 1.00 90.62 88 LYS A N 1
ATOM 719 C CA . LYS A 1 88 ? -5.455 5.154 -6.013 1.00 90.62 88 LYS A CA 1
ATOM 720 C C . LYS A 1 88 ? -5.161 5.654 -4.611 1.00 90.62 88 LYS A C 1
ATOM 722 O O . LYS A 1 88 ? -5.539 6.764 -4.246 1.00 90.62 88 LYS A O 1
ATOM 727 N N . ILE A 1 89 ? -4.455 4.838 -3.838 1.00 91.00 89 ILE A N 1
ATOM 728 C CA . ILE A 1 89 ? -4.077 5.154 -2.461 1.00 91.00 89 ILE A CA 1
ATOM 729 C C . ILE A 1 89 ? -2.571 5.001 -2.276 1.00 91.00 89 ILE A C 1
ATOM 731 O O . ILE A 1 89 ? -1.977 4.081 -2.842 1.00 91.00 89 ILE A O 1
ATOM 735 N N . PRO A 1 90 ? -1.942 5.863 -1.467 1.00 90.00 90 PRO A N 1
ATOM 736 C CA . PRO A 1 90 ? -0.548 5.695 -1.125 1.00 90.00 90 PRO A CA 1
ATOM 737 C C . PRO A 1 90 ? -0.371 4.484 -0.215 1.00 90.00 90 PRO A C 1
ATOM 739 O O . PRO A 1 90 ? -1.088 4.297 0.777 1.00 90.00 90 PRO A O 1
ATOM 742 N N . VAL A 1 91 ? 0.638 3.689 -0.542 1.00 91.00 91 VAL A N 1
ATOM 743 C CA . VAL A 1 91 ? 1.059 2.533 0.240 1.00 91.00 91 VAL A CA 1
ATOM 744 C C . VAL A 1 91 ? 2.561 2.589 0.467 1.00 91.00 91 VAL A C 1
ATOM 746 O O . VAL A 1 91 ? 3.300 3.201 -0.301 1.00 91.00 91 VAL A O 1
ATOM 749 N N . LYS A 1 92 ? 3.024 1.928 1.522 1.00 89.69 92 LYS A N 1
ATOM 750 C CA . LYS A 1 92 ? 4.443 1.699 1.777 1.00 89.69 92 LYS A CA 1
ATOM 751 C C . LYS A 1 92 ? 4.735 0.212 1.666 1.00 89.69 92 LYS A C 1
ATOM 753 O O . LYS A 1 92 ? 4.176 -0.594 2.415 1.00 89.69 92 LYS A O 1
ATOM 758 N N . VAL A 1 93 ? 5.632 -0.131 0.747 1.00 92.75 93 VAL A N 1
ATOM 759 C CA . VAL A 1 93 ? 6.140 -1.494 0.591 1.00 92.75 93 VAL A CA 1
ATOM 760 C C . VAL A 1 93 ? 7.017 -1.818 1.799 1.00 92.75 93 VAL A C 1
ATOM 762 O O . VAL A 1 93 ? 7.983 -1.112 2.085 1.00 92.75 93 VAL A O 1
ATOM 765 N N . ARG A 1 94 ? 6.635 -2.842 2.566 1.00 92.94 94 ARG A N 1
ATOM 766 C CA . ARG A 1 94 ? 7.348 -3.274 3.779 1.00 92.94 94 ARG A CA 1
ATOM 767 C C . ARG A 1 94 ? 8.405 -4.326 3.500 1.00 92.94 94 ARG A C 1
ATOM 769 O O . ARG A 1 94 ? 9.446 -4.303 4.144 1.00 92.94 94 ARG A O 1
ATOM 776 N N . ALA A 1 95 ? 8.121 -5.228 2.575 1.00 94.81 95 ALA A N 1
ATOM 777 C CA . ALA A 1 95 ? 9.082 -6.185 2.065 1.00 94.81 95 ALA A CA 1
ATOM 778 C C . ALA A 1 95 ? 8.663 -6.622 0.663 1.00 94.81 95 ALA A C 1
ATOM 780 O O . ALA A 1 95 ? 7.481 -6.569 0.300 1.00 94.81 95 ALA A O 1
ATOM 781 N N . ARG A 1 96 ? 9.654 -7.072 -0.093 1.00 97.12 96 ARG A N 1
ATOM 782 C CA . ARG A 1 96 ? 9.493 -7.706 -1.394 1.00 97.12 96 ARG A CA 1
ATOM 783 C C . ARG A 1 96 ? 10.010 -9.130 -1.279 1.00 97.12 96 ARG A C 1
ATOM 785 O O . ARG A 1 96 ? 10.931 -9.397 -0.507 1.00 97.12 96 ARG A O 1
ATOM 792 N N . HIS A 1 97 ? 9.386 -10.049 -1.997 1.00 98.31 97 HIS A N 1
ATOM 793 C CA . HIS A 1 97 ? 9.941 -11.381 -2.175 1.00 98.31 97 HIS A CA 1
ATOM 794 C C . HIS A 1 97 ? 11.273 -11.282 -2.932 1.00 98.31 97 HIS A C 1
ATOM 796 O O . HIS A 1 97 ? 11.386 -10.464 -3.841 1.00 98.31 97 HIS A O 1
ATOM 802 N N . THR A 1 98 ? 12.249 -12.133 -2.609 1.00 98.25 98 THR A N 1
ATOM 803 C CA . THR A 1 98 ? 13.592 -12.109 -3.223 1.00 98.25 98 THR A CA 1
ATOM 804 C C . THR A 1 98 ? 13.536 -12.189 -4.747 1.00 98.25 98 THR A C 1
ATOM 806 O O . THR A 1 98 ? 14.080 -11.321 -5.404 1.00 98.25 98 THR A O 1
ATOM 809 N N . ASN A 1 99 ? 12.754 -13.115 -5.312 1.00 98.25 99 ASN A N 1
ATOM 810 C CA . ASN A 1 99 ? 12.550 -13.200 -6.767 1.00 98.25 99 ASN A CA 1
ATOM 811 C C . ASN A 1 99 ? 12.001 -11.912 -7.408 1.00 98.25 99 ASN A C 1
ATOM 813 O O . ASN A 1 99 ? 12.265 -11.649 -8.573 1.00 98.25 99 ASN A O 1
ATOM 817 N N . TRP A 1 100 ? 11.199 -11.123 -6.684 1.00 98.12 100 TRP A N 1
ATOM 818 C CA . TRP A 1 100 ? 10.735 -9.837 -7.208 1.00 98.12 100 TRP A CA 1
ATOM 819 C C . TRP A 1 100 ? 11.826 -8.769 -7.113 1.00 98.12 100 TRP A C 1
ATOM 821 O O . TRP A 1 100 ? 11.938 -7.930 -7.999 1.00 98.12 100 TRP A O 1
ATOM 831 N N . GLU A 1 101 ? 12.647 -8.809 -6.062 1.00 97.81 101 GLU A N 1
ATOM 832 C CA . GLU A 1 101 ? 13.830 -7.951 -5.958 1.00 97.81 101 GLU A CA 1
ATOM 833 C C . GLU A 1 101 ? 14.842 -8.254 -7.075 1.00 97.81 101 GLU A C 1
ATOM 835 O O . GLU A 1 101 ? 15.307 -7.320 -7.715 1.00 97.81 101 GLU A O 1
ATOM 840 N N . GLU A 1 102 ? 15.083 -9.526 -7.405 1.00 98.12 102 GLU A N 1
ATOM 841 C CA . GLU A 1 102 ? 15.931 -9.937 -8.539 1.00 98.12 102 GLU A CA 1
ATOM 842 C C . GLU A 1 102 ? 15.437 -9.325 -9.862 1.00 98.12 102 GLU A C 1
ATOM 844 O O . GLU A 1 102 ? 16.220 -8.751 -10.612 1.00 98.12 102 GLU A O 1
ATOM 849 N N . ILE A 1 103 ? 14.119 -9.319 -10.109 1.00 97.06 103 ILE A N 1
ATOM 850 C CA . ILE A 1 103 ? 13.537 -8.646 -11.284 1.00 97.06 103 ILE A CA 1
ATOM 851 C C . ILE A 1 103 ? 13.841 -7.138 -11.274 1.00 97.06 103 ILE A C 1
ATOM 853 O O . ILE A 1 103 ? 14.138 -6.561 -12.322 1.00 97.06 103 ILE A O 1
ATOM 857 N N . ARG A 1 104 ? 13.765 -6.470 -10.113 1.00 97.06 104 ARG A N 1
ATOM 858 C CA . ARG A 1 104 ? 14.119 -5.042 -10.004 1.00 97.06 104 ARG A CA 1
ATOM 859 C C . ARG A 1 104 ? 15.587 -4.812 -10.350 1.00 97.06 104 ARG A C 1
ATOM 861 O O . ARG A 1 104 ? 15.888 -3.858 -11.069 1.00 97.06 104 ARG A O 1
ATOM 868 N N . GLU A 1 105 ? 16.476 -5.656 -9.834 1.00 97.25 105 GLU A N 1
ATOM 869 C CA . GLU A 1 105 ? 17.919 -5.586 -10.077 1.00 97.25 105 GLU A CA 1
ATOM 870 C C . GLU A 1 105 ? 18.251 -5.825 -11.553 1.00 97.25 105 GLU A C 1
ATOM 872 O O . GLU A 1 105 ? 18.977 -5.030 -12.153 1.00 97.25 105 GLU A O 1
ATOM 877 N N . ASP A 1 106 ? 17.637 -6.827 -12.183 1.00 96.69 106 ASP A N 1
ATOM 878 C CA . ASP A 1 106 ? 17.796 -7.094 -13.612 1.00 96.69 106 ASP A CA 1
ATOM 879 C C . ASP A 1 106 ? 17.404 -5.864 -14.440 1.00 96.69 106 ASP A C 1
ATOM 881 O O . ASP A 1 106 ? 18.205 -5.357 -15.230 1.00 96.69 106 ASP A O 1
ATOM 885 N N . ILE A 1 107 ? 16.214 -5.299 -14.199 1.00 96.12 107 ILE A N 1
ATOM 886 C CA . ILE A 1 107 ? 15.738 -4.085 -14.887 1.00 96.12 107 ILE A CA 1
ATOM 887 C C . ILE A 1 107 ? 16.669 -2.892 -14.617 1.00 96.12 107 ILE A C 1
ATOM 889 O O . ILE A 1 107 ? 16.892 -2.051 -15.495 1.00 96.12 107 ILE A O 1
ATOM 893 N N . TRP A 1 108 ? 17.247 -2.805 -13.419 1.00 95.44 108 TRP A N 1
ATOM 894 C CA . TRP A 1 108 ? 18.216 -1.767 -13.085 1.00 95.44 108 TRP A CA 1
ATOM 895 C C . TRP A 1 108 ? 19.507 -1.871 -13.905 1.00 95.44 108 TRP A C 1
ATOM 897 O O . TRP A 1 108 ? 20.125 -0.842 -14.190 1.00 95.44 108 TRP A O 1
ATOM 907 N N . THR A 1 109 ? 19.915 -3.063 -14.339 1.00 94.75 109 THR A N 1
ATOM 908 C CA . THR A 1 109 ? 21.106 -3.241 -15.192 1.00 94.75 109 THR A CA 1
ATOM 909 C C . THR A 1 109 ? 20.827 -3.066 -16.687 1.00 94.75 109 THR A C 1
ATOM 911 O O . THR A 1 109 ? 21.739 -2.716 -17.433 1.00 94.75 109 THR A O 1
ATOM 914 N N . MET A 1 110 ? 19.570 -3.201 -17.120 1.00 94.88 110 MET A N 1
ATOM 915 C CA . MET A 1 110 ? 19.167 -3.080 -18.526 1.00 94.88 110 MET A CA 1
ATOM 916 C C . MET A 1 110 ? 19.405 -1.684 -19.123 1.00 94.88 110 MET A C 1
ATOM 918 O O . MET A 1 110 ? 19.317 -0.655 -18.439 1.00 94.88 110 MET A O 1
ATOM 922 N N . SER A 1 111 ? 19.630 -1.646 -20.438 1.00 93.38 111 SER A N 1
ATOM 923 C CA . SER A 1 111 ? 19.586 -0.423 -21.251 1.00 93.38 111 SER A CA 1
ATOM 924 C C . SER A 1 111 ? 18.151 0.055 -21.491 1.00 93.38 111 SER A C 1
ATOM 926 O O . SER A 1 111 ? 17.188 -0.716 -21.411 1.00 93.38 111 SER A O 1
ATOM 928 N N . LYS A 1 112 ? 17.971 1.317 -21.896 1.00 92.75 112 LYS A N 1
ATOM 929 C CA . LYS A 1 112 ? 16.647 1.855 -22.270 1.00 92.75 112 LYS A CA 1
ATOM 930 C C . LYS A 1 112 ? 15.949 1.041 -23.360 1.00 92.75 112 LYS A C 1
ATOM 932 O O . LYS A 1 112 ? 14.724 0.924 -23.337 1.00 92.75 112 LYS A O 1
ATOM 937 N N . TYR A 1 113 ? 16.692 0.497 -24.325 1.00 92.56 113 TYR A N 1
ATOM 938 C CA . TYR A 1 113 ? 16.119 -0.299 -25.417 1.00 92.56 113 TYR A CA 1
ATOM 939 C C . TYR A 1 113 ? 15.607 -1.658 -24.938 1.00 92.56 113 TYR A C 1
ATOM 941 O O . TYR A 1 113 ? 14.589 -2.136 -25.434 1.00 92.56 113 TYR A O 1
ATOM 949 N N . GLU A 1 114 ? 16.278 -2.269 -23.965 1.00 94.25 114 GLU A N 1
ATOM 950 C CA . GLU A 1 114 ? 15.823 -3.508 -23.332 1.00 94.25 114 GLU A CA 1
ATOM 951 C C . GLU A 1 114 ? 14.594 -3.264 -22.462 1.00 94.25 114 GLU A C 1
ATOM 953 O O . GLU A 1 114 ? 13.601 -3.969 -22.625 1.00 94.25 114 GLU A O 1
ATOM 958 N N . VAL A 1 115 ? 14.594 -2.196 -21.656 1.00 93.06 115 VAL A N 1
ATOM 959 C CA . VAL A 1 115 ? 13.436 -1.821 -20.828 1.00 93.06 115 VAL A CA 1
ATOM 960 C C . VAL A 1 115 ? 12.182 -1.582 -21.678 1.00 93.06 115 VAL A C 1
ATOM 962 O O . VAL A 1 115 ? 11.090 -1.999 -21.303 1.00 93.06 115 VAL A O 1
ATOM 965 N N . LYS A 1 116 ? 12.319 -0.970 -22.864 1.00 92.12 116 LYS A N 1
ATOM 966 C CA . LYS A 1 116 ? 11.199 -0.771 -23.807 1.00 92.12 116 LYS A CA 1
ATOM 967 C C . LYS A 1 116 ? 10.592 -2.072 -24.348 1.00 92.12 116 LYS A C 1
ATOM 969 O O . LYS A 1 116 ? 9.489 -2.027 -24.883 1.00 92.12 116 LYS A O 1
ATOM 974 N N . ARG A 1 117 ? 11.310 -3.196 -24.260 1.00 94.69 117 ARG A N 1
ATOM 975 C CA . ARG A 1 117 ? 10.863 -4.520 -24.724 1.00 94.69 117 ARG A CA 1
ATOM 976 C C . ARG A 1 117 ? 10.287 -5.388 -23.603 1.00 94.69 117 ARG A C 1
ATOM 978 O O . ARG A 1 117 ? 9.872 -6.509 -23.883 1.00 94.69 117 AR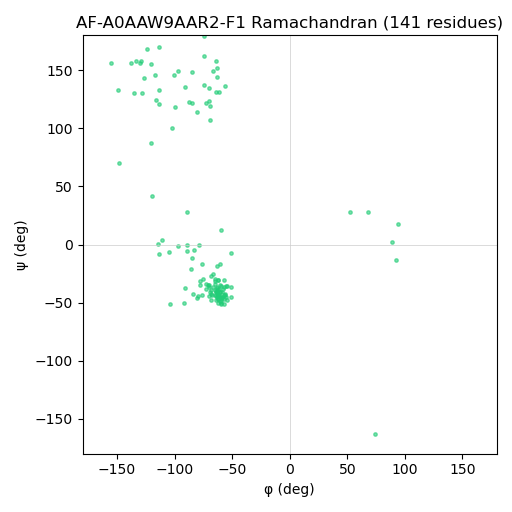G A O 1
ATOM 985 N N . LEU A 1 118 ? 10.267 -4.899 -22.361 1.00 94.50 118 LEU A N 1
ATOM 986 C CA . LEU A 1 118 ? 9.667 -5.612 -21.235 1.00 94.50 118 LEU A CA 1
ATOM 987 C C . LEU A 1 118 ? 8.157 -5.788 -21.416 1.00 94.50 118 LEU A C 1
ATOM 989 O O . LEU A 1 118 ? 7.495 -5.022 -22.118 1.00 94.50 118 LEU A O 1
ATOM 993 N N . ASP A 1 119 ? 7.609 -6.787 -20.723 1.00 95.25 119 ASP A N 1
ATOM 994 C CA . ASP A 1 119 ? 6.164 -6.962 -20.617 1.00 95.25 119 ASP A CA 1
ATOM 995 C C . ASP A 1 119 ? 5.520 -5.683 -20.059 1.00 95.25 119 ASP A C 1
ATOM 997 O O . ASP A 1 119 ? 5.995 -5.085 -19.085 1.00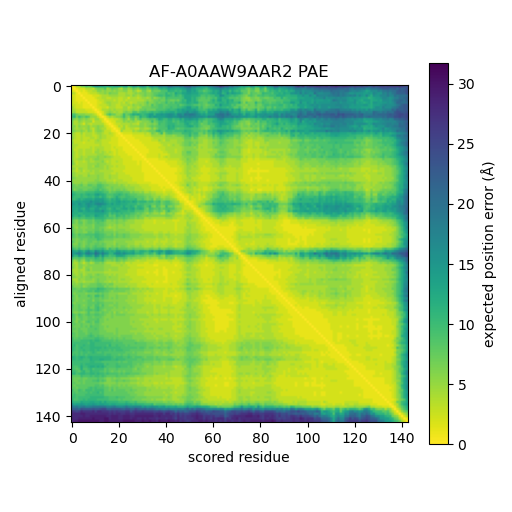 95.25 119 ASP A O 1
ATOM 1001 N N . ARG A 1 120 ? 4.398 -5.285 -20.661 1.00 94.44 120 ARG A N 1
ATOM 1002 C CA . ARG A 1 120 ? 3.592 -4.138 -20.241 1.00 94.44 120 ARG A CA 1
ATOM 1003 C C . ARG A 1 120 ? 3.256 -4.174 -18.747 1.00 94.44 120 ARG A C 1
ATOM 1005 O O . ARG A 1 120 ? 3.280 -3.129 -18.105 1.00 94.44 120 ARG A O 1
ATOM 1012 N N . LYS A 1 121 ? 3.004 -5.358 -18.179 1.00 94.25 121 LYS A N 1
ATOM 1013 C CA . LYS A 1 121 ? 2.732 -5.536 -16.746 1.00 94.25 121 LYS A CA 1
ATOM 1014 C C . LYS A 1 121 ? 3.885 -5.070 -15.864 1.00 94.25 121 LYS A C 1
ATOM 1016 O O . LYS A 1 121 ? 3.619 -4.543 -14.792 1.00 94.25 121 LYS A O 1
ATOM 1021 N N . LEU A 1 122 ? 5.134 -5.255 -16.297 1.00 94.62 122 LEU A N 1
ATOM 1022 C CA . LEU A 1 122 ? 6.313 -4.779 -15.569 1.00 94.62 122 LEU A CA 1
ATOM 1023 C C . LEU A 1 122 ? 6.484 -3.268 -15.743 1.00 94.62 122 LEU A C 1
ATOM 1025 O O . LEU A 1 122 ? 6.715 -2.563 -14.766 1.00 94.62 122 LEU A O 1
ATOM 1029 N N . ILE A 1 123 ? 6.309 -2.762 -16.968 1.00 94.44 123 ILE A N 1
ATOM 1030 C CA . ILE A 1 123 ? 6.437 -1.327 -17.277 1.00 94.44 123 ILE A CA 1
ATOM 1031 C C . ILE A 1 123 ? 5.425 -0.491 -16.481 1.00 94.44 123 ILE A C 1
ATOM 1033 O O . ILE A 1 123 ? 5.755 0.589 -15.998 1.00 94.44 123 ILE A O 1
ATOM 1037 N N . GLU A 1 124 ? 4.194 -0.984 -16.346 1.00 94.31 124 GLU A N 1
ATOM 1038 C CA . GLU A 1 124 ? 3.104 -0.292 -15.651 1.00 94.31 124 GLU A CA 1
ATOM 1039 C C . GLU A 1 124 ? 3.047 -0.609 -14.145 1.00 94.31 124 GLU A C 1
ATOM 1041 O O . GLU A 1 124 ? 2.186 -0.079 -13.438 1.00 94.31 124 GLU A O 1
ATOM 1046 N N . HIS A 1 125 ? 3.942 -1.459 -13.629 1.00 95.56 125 HIS A N 1
ATOM 1047 C CA . HIS A 1 125 ? 3.919 -1.846 -12.223 1.00 95.56 125 HIS A CA 1
ATOM 1048 C C . HIS A 1 125 ? 4.335 -0.669 -11.316 1.00 95.56 125 HIS A C 1
ATOM 1050 O O . HIS A 1 125 ? 5.468 -0.196 -11.439 1.00 95.56 125 HIS A O 1
ATOM 1056 N N . PRO A 1 126 ? 3.514 -0.233 -10.335 1.00 94.62 126 PRO A N 1
ATOM 1057 C CA . PRO A 1 126 ? 3.826 0.958 -9.536 1.00 94.62 126 PRO A CA 1
ATOM 1058 C C . PRO A 1 126 ? 5.112 0.840 -8.714 1.00 94.62 126 PRO A C 1
ATOM 1060 O O . PRO A 1 126 ? 5.793 1.831 -8.485 1.00 94.62 126 PRO A O 1
ATOM 1063 N N . ASP A 1 127 ? 5.474 -0.371 -8.276 1.00 95.81 127 ASP A N 1
ATOM 1064 C CA . ASP A 1 127 ? 6.754 -0.577 -7.586 1.00 95.81 127 ASP A CA 1
ATOM 1065 C C . ASP A 1 127 ? 7.955 -0.316 -8.510 1.00 95.81 127 ASP A C 1
ATOM 1067 O O . ASP A 1 127 ? 8.962 0.158 -8.015 1.00 95.81 127 ASP A O 1
ATOM 1071 N N . LEU A 1 128 ? 7.866 -0.570 -9.823 1.00 96.56 128 LEU A N 1
ATOM 1072 C CA . LEU A 1 128 ? 8.980 -0.419 -10.778 1.00 96.56 128 LEU A CA 1
ATOM 1073 C C . LEU A 1 128 ? 9.081 0.990 -11.390 1.00 96.56 128 LEU A C 1
ATOM 1075 O O . LEU A 1 128 ? 10.022 1.280 -12.130 1.00 96.56 128 LEU A O 1
ATOM 1079 N N . GLU A 1 129 ? 8.121 1.869 -11.098 1.00 94.94 129 GLU A N 1
ATOM 1080 C CA . GLU A 1 129 ? 7.979 3.184 -11.729 1.00 94.94 129 GLU A CA 1
ATOM 1081 C C . GLU A 1 129 ? 9.234 4.062 -11.578 1.00 94.94 129 GLU A C 1
ATOM 1083 O O . GLU A 1 129 ? 9.600 4.783 -12.509 1.00 94.94 129 GLU A O 1
ATOM 1088 N N . ASP A 1 130 ? 9.913 3.990 -10.432 1.00 94.62 130 ASP A N 1
ATOM 1089 C CA . ASP A 1 130 ? 11.130 4.750 -10.143 1.00 94.62 130 ASP A CA 1
ATOM 1090 C C . ASP A 1 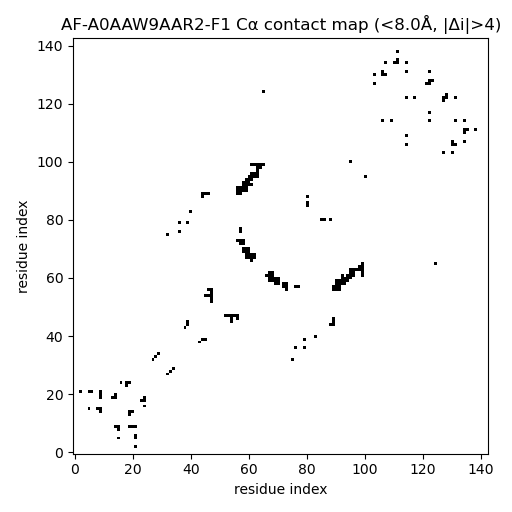130 ? 12.292 4.354 -11.067 1.00 94.62 130 ASP A C 1
ATOM 1092 O O . ASP A 1 130 ? 12.922 5.218 -11.687 1.00 94.62 130 ASP A O 1
ATOM 1096 N N . ILE A 1 131 ? 12.519 3.048 -11.224 1.00 95.44 131 ILE A N 1
ATOM 1097 C CA . ILE A 1 131 ? 13.571 2.491 -12.081 1.00 95.44 131 ILE A CA 1
ATOM 1098 C C . ILE A 1 131 ? 13.254 2.760 -13.555 1.00 95.44 131 ILE A C 1
ATOM 1100 O O . ILE A 1 131 ? 14.110 3.253 -14.296 1.00 95.44 131 ILE A O 1
ATOM 1104 N N . ILE A 1 132 ? 12.015 2.492 -13.983 1.00 95.19 132 ILE A N 1
ATOM 1105 C CA . ILE A 1 132 ? 11.584 2.689 -15.374 1.00 95.19 132 ILE A CA 1
ATOM 1106 C C . ILE A 1 132 ? 11.743 4.159 -15.776 1.00 95.19 132 ILE A C 1
ATOM 1108 O O . ILE A 1 132 ? 12.351 4.455 -16.809 1.00 95.19 132 ILE A O 1
ATOM 1112 N N . LYS A 1 133 ? 11.255 5.101 -14.955 1.00 94.06 133 LYS A N 1
ATOM 1113 C CA . LYS A 1 133 ? 11.402 6.538 -15.233 1.00 94.06 133 LYS A CA 1
ATOM 1114 C C . LYS A 1 133 ? 12.864 6.948 -15.314 1.00 94.06 133 LYS A C 1
ATOM 1116 O O . LYS A 1 133 ? 13.237 7.647 -16.255 1.00 94.06 133 LYS A O 1
ATOM 1121 N N . TYR A 1 134 ? 13.692 6.497 -14.374 1.00 93.38 134 TYR A N 1
ATOM 1122 C CA . TYR A 1 134 ? 15.121 6.801 -14.380 1.00 93.38 134 TYR A CA 1
ATOM 1123 C C . TYR A 1 134 ? 15.793 6.355 -15.689 1.00 93.38 134 TYR A C 1
ATOM 1125 O O . TYR A 1 134 ? 16.493 7.148 -16.325 1.00 93.38 134 TYR A O 1
ATOM 1133 N N . LYS A 1 135 ? 15.513 5.129 -16.147 1.00 91.44 135 LYS A N 1
ATOM 1134 C CA . LYS A 1 135 ? 16.053 4.580 -17.402 1.00 91.44 135 LYS A CA 1
ATOM 1135 C C . LYS A 1 135 ? 15.573 5.334 -18.640 1.00 91.44 135 LYS A C 1
ATOM 1137 O O . LYS A 1 135 ? 16.358 5.592 -19.551 1.00 91.44 135 LYS A O 1
ATOM 1142 N N . MET A 1 136 ? 14.305 5.741 -18.671 1.00 87.88 136 MET A N 1
ATOM 1143 C CA . MET A 1 136 ? 13.757 6.484 -19.810 1.00 87.88 136 MET A CA 1
ATOM 1144 C C . MET A 1 136 ? 14.316 7.908 -19.919 1.00 87.88 136 MET A C 1
ATOM 1146 O O . MET A 1 136 ? 14.548 8.375 -21.040 1.00 87.88 136 MET A O 1
ATOM 1150 N N . LEU A 1 137 ? 14.549 8.569 -18.779 1.00 85.38 137 LEU A N 1
ATOM 1151 C CA . LEU A 1 137 ? 15.010 9.958 -18.705 1.00 85.38 137 LEU A CA 1
ATOM 1152 C C . LEU A 1 137 ? 16.520 10.106 -18.948 1.00 85.38 137 LEU A C 1
ATOM 1154 O O . LEU A 1 137 ? 16.921 10.992 -19.696 1.00 85.38 137 LEU A O 1
ATOM 1158 N N . LYS A 1 138 ? 17.369 9.253 -18.354 1.00 68.88 138 LYS A N 1
ATOM 1159 C CA . LYS A 1 138 ? 18.829 9.471 -18.375 1.00 68.88 138 LYS A CA 1
ATOM 1160 C C . LYS A 1 138 ? 19.497 9.143 -19.715 1.00 68.88 138 LYS A C 1
ATOM 1162 O O . LYS A 1 138 ? 20.458 9.797 -20.097 1.00 68.88 138 LYS A O 1
ATOM 1167 N N . GLU A 1 139 ? 18.958 8.192 -20.477 1.00 57.78 139 GLU A N 1
ATOM 1168 C CA . GLU A 1 139 ? 19.451 7.842 -21.823 1.00 57.78 139 GLU A CA 1
ATOM 1169 C C . GLU A 1 139 ? 18.770 8.680 -22.932 1.00 57.78 139 GLU A C 1
ATOM 1171 O O . GLU A 1 139 ? 18.549 8.222 -24.054 1.00 57.78 139 GLU A O 1
ATOM 1176 N N . GLY A 1 140 ? 18.324 9.896 -22.603 1.00 50.66 140 GLY A N 1
ATOM 1177 C CA . GLY A 1 140 ? 17.838 10.907 -23.552 1.00 50.66 140 GLY A CA 1
ATOM 1178 C C . GLY A 1 140 ? 18.708 12.167 -23.618 1.00 50.66 140 GLY A C 1
ATOM 1179 O O . GLY A 1 140 ? 18.377 13.071 -24.374 1.00 50.66 140 GLY A O 1
ATOM 1180 N N . SER A 1 141 ? 19.794 12.237 -22.840 1.00 45.59 141 SER A N 1
ATOM 1181 C CA . SER A 1 141 ? 20.633 13.437 -22.680 1.00 45.59 141 SER A CA 1
ATOM 1182 C C . SER A 1 141 ? 22.083 13.210 -23.114 1.00 45.59 141 SER A C 1
ATOM 1184 O O . SER A 1 141 ? 23.011 13.651 -22.442 1.00 45.59 141 SER A O 1
ATOM 1186 N N . ILE A 1 142 ? 22.280 12.504 -24.229 1.00 48.53 142 ILE A N 1
ATOM 1187 C CA . ILE A 1 142 ? 23.556 12.507 -24.952 1.00 48.53 142 ILE A CA 1
ATOM 1188 C C . ILE A 1 142 ? 23.267 13.024 -26.361 1.00 48.53 142 ILE A C 1
ATOM 1190 O O . ILE A 1 142 ? 22.959 12.253 -27.267 1.00 48.53 142 ILE A O 1
ATOM 1194 N N . THR A 1 143 ? 23.318 14.344 -26.496 1.00 39.19 143 THR A N 1
ATOM 1195 C CA . THR A 1 143 ? 23.551 15.089 -27.740 1.00 39.19 143 THR A CA 1
ATOM 1196 C C . THR A 1 143 ? 24.365 16.306 -27.370 1.00 39.19 143 THR A C 1
ATOM 1198 O O . THR A 1 143 ? 23.922 16.994 -26.421 1.00 39.19 143 THR A O 1
#

InterPro domains:
  IPR036086 ParB/Sulfiredoxin superfamily [SSF110849] (26-125)